Protein AF-A0A836WN17-F1 (afdb_monomer)

Nearest PDB structures (foldseek):
  1tjl-assembly1_A  TM=9.491E-01  e=2.012E-07  Escherichia coli
  6wa9-assembly1_L  TM=7.152E-01  e=4.311E+00  Chlamydia pneumoniae
  6lqo-assembly3_J  TM=5.944E-01  e=4.061E+00  human gammaherpesvirus 4

Radius of gyration: 19.46 Å; Cα contacts (8 Å, |Δi|>4): 35; chains: 1; bounding box: 37×30×59 Å

pLDDT: mean 86.86, std 14.73, range [34.56, 98.25]

Secondary structure (DSSP, 8-state):
---------SPPP---TTPPTT-HHHHHHHHHHHHHHHHHHHHHHHHHHHHHHHHTT--S-HHHHHHHHHHHHHHHHHHHHHHHHHHHHHHHHHHHHHT--

Mean predicted aligned error: 6.87 Å

Solvent-accessible surface area (backbone atoms only — not comparable to full-atom values): 6152 Å² total; per-residue (Å²): 136,82,81,77,70,76,92,58,96,63,81,83,84,80,85,58,96,87,59,61,84,78,32,78,68,51,47,53,51,54,47,53,49,48,53,54,51,40,53,48,51,53,53,51,47,53,50,50,54,52,50,57,59,58,56,77,75,68,84,91,51,75,68,59,49,56,53,50,56,52,54,51,54,50,51,55,55,50,47,53,51,47,55,53,47,44,56,48,48,56,49,52,51,50,23,55,74,73,70,66,101

Sequence (101 aa):
MTDRKPHNSVTPYQPKPDEEYMSKRQRKYFRSILEVWKTKLDADIDRTVLHMQDEVSTFADPNDRASQESDMALELRNRDRERKLIKKIEGTLRNIDANEY

Structure (mmCIF, N/CA/C/O backbone):
data_AF-A0A836WN17-F1
#
_entry.id   AF-A0A836WN17-F1
#
loop_
_atom_site.group_PDB
_atom_site.id
_atom_site.type_symbol
_atom_site.label_atom_id
_atom_site.label_alt_id
_atom_site.label_comp_id
_atom_site.label_asym_id
_atom_site.label_entity_id
_atom_site.label_seq_id
_atom_site.pdbx_PDB_ins_code
_atom_site.Cartn_x
_atom_site.Cartn_y
_atom_site.Cartn_z
_atom_site.occupancy
_atom_site.B_iso_or_equiv
_atom_site.auth_seq_id
_atom_site.auth_comp_id
_atom_site.auth_asym_id
_atom_site.auth_atom_id
_atom_site.pdbx_PDB_model_num
ATOM 1 N N . MET A 1 1 ? 14.320 19.354 7.208 1.00 34.56 1 MET A N 1
ATOM 2 C CA . MET A 1 1 ? 13.214 18.697 7.936 1.00 34.56 1 MET A CA 1
ATOM 3 C C . MET A 1 1 ? 12.084 18.507 6.941 1.00 34.56 1 MET A C 1
ATOM 5 O O . MET A 1 1 ? 11.334 19.440 6.700 1.00 34.56 1 MET A O 1
ATOM 9 N N . THR A 1 2 ? 12.063 17.384 6.224 1.00 37.34 2 THR A N 1
ATOM 10 C CA . THR A 1 2 ? 11.046 17.138 5.196 1.00 37.34 2 THR A CA 1
ATOM 11 C C . THR A 1 2 ? 9.772 16.655 5.869 1.00 37.34 2 THR A C 1
ATOM 13 O O . THR A 1 2 ? 9.708 15.554 6.412 1.00 37.34 2 THR A O 1
ATOM 16 N N . ASP A 1 3 ? 8.776 17.531 5.858 1.00 35.84 3 ASP A N 1
ATOM 17 C CA . ASP A 1 3 ? 7.404 17.260 6.253 1.00 35.84 3 ASP A CA 1
ATOM 18 C C . ASP A 1 3 ? 6.855 16.154 5.335 1.00 35.84 3 ASP A C 1
ATOM 20 O O . ASP A 1 3 ? 6.500 16.391 4.176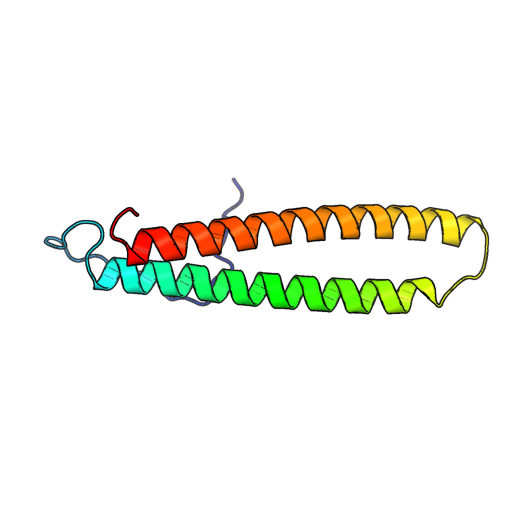 1.00 35.84 3 ASP A O 1
ATOM 24 N N . ARG A 1 4 ? 6.897 14.896 5.800 1.00 41.12 4 ARG A N 1
ATOM 25 C CA . ARG A 1 4 ? 6.248 13.768 5.121 1.00 41.12 4 ARG A CA 1
ATOM 26 C C . ARG A 1 4 ? 4.745 13.992 5.233 1.00 41.12 4 ARG A C 1
ATOM 28 O O . ARG A 1 4 ? 4.098 13.463 6.134 1.00 41.12 4 ARG A O 1
ATOM 35 N N . LYS A 1 5 ? 4.184 14.769 4.304 1.00 40.47 5 LYS A N 1
ATOM 36 C CA . LYS A 1 5 ? 2.737 14.816 4.107 1.00 40.47 5 LYS A CA 1
ATOM 37 C C . LYS A 1 5 ? 2.238 13.380 3.926 1.00 40.47 5 LYS A C 1
ATOM 39 O O . LYS A 1 5 ? 2.803 12.654 3.102 1.00 40.47 5 LYS A O 1
ATOM 44 N N . PRO A 1 6 ? 1.218 12.939 4.677 1.00 48.84 6 PRO A N 1
ATOM 45 C CA . PRO A 1 6 ? 0.674 11.609 4.493 1.00 48.84 6 PRO A CA 1
ATOM 46 C C . PRO A 1 6 ? 0.133 11.516 3.065 1.00 48.84 6 PRO A C 1
ATOM 48 O O . PRO A 1 6 ? -0.772 12.251 2.682 1.00 48.84 6 PRO A O 1
ATOM 51 N N . HIS A 1 7 ? 0.675 10.596 2.269 1.00 51.81 7 HIS A N 1
ATOM 52 C CA . HIS A 1 7 ? 0.151 10.259 0.940 1.00 51.81 7 HIS A CA 1
ATOM 53 C C . HIS A 1 7 ? -1.192 9.512 0.995 1.00 51.81 7 HIS A C 1
ATOM 55 O O . HIS A 1 7 ? -1.626 8.946 -0.007 1.00 51.81 7 HIS A O 1
ATOM 61 N N . ASN A 1 8 ? -1.849 9.517 2.154 1.00 56.81 8 ASN A N 1
ATOM 62 C CA . ASN A 1 8 ? -3.050 8.756 2.414 1.00 56.81 8 ASN A CA 1
ATOM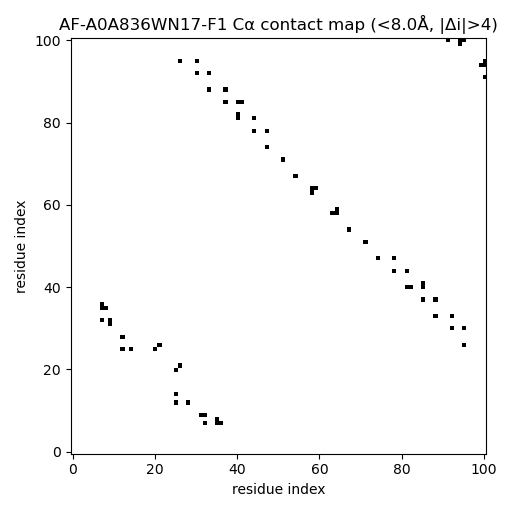 63 C C . ASN A 1 8 ? -4.228 9.723 2.424 1.00 56.81 8 ASN A C 1
ATOM 65 O O . ASN A 1 8 ? -4.289 10.637 3.240 1.00 56.81 8 ASN A O 1
ATOM 69 N N . SER A 1 9 ? -5.181 9.482 1.533 1.00 68.56 9 SER A N 1
ATOM 70 C CA . SER A 1 9 ? -6.472 10.168 1.408 1.00 68.56 9 SER A CA 1
ATOM 71 C C . SER A 1 9 ? -7.412 9.965 2.611 1.00 68.56 9 SER A C 1
ATOM 73 O O . SER A 1 9 ? -8.606 10.238 2.519 1.00 68.56 9 SER A O 1
ATOM 75 N N . VAL A 1 10 ? -6.899 9.481 3.746 1.00 78.44 10 VAL A N 1
ATOM 76 C CA . VAL A 1 10 ? -7.678 9.182 4.948 1.00 78.44 10 VAL A CA 1
ATOM 77 C C . VAL A 1 10 ? -7.599 10.372 5.901 1.00 78.44 10 VAL A C 1
ATOM 79 O O . VAL A 1 10 ? -6.515 10.796 6.298 1.00 78.44 10 VAL A O 1
ATOM 82 N N . THR A 1 11 ? -8.757 10.912 6.279 1.00 86.00 11 THR A N 1
ATOM 83 C CA . THR A 1 11 ? -8.861 12.010 7.249 1.00 86.00 11 THR A CA 1
ATOM 84 C C . THR A 1 11 ? -8.232 11.617 8.589 1.00 86.00 11 THR A C 1
ATOM 86 O O . THR A 1 11 ? -8.590 10.559 9.105 1.00 86.00 11 THR A O 1
ATOM 89 N N . PRO A 1 12 ? -7.364 12.454 9.194 1.00 89.00 12 PRO A N 1
ATOM 90 C CA . PRO A 1 12 ? -6.714 12.138 10.463 1.00 89.00 12 PRO A CA 1
ATOM 91 C C . PRO A 1 12 ? -7.694 11.750 11.574 1.00 89.00 12 PRO A C 1
ATOM 93 O O . PRO A 1 12 ? -8.694 12.436 11.804 1.00 89.00 12 PRO A O 1
ATOM 96 N N . TYR A 1 13 ? -7.386 10.670 12.293 1.00 90.69 13 TYR A N 1
ATOM 97 C CA . TYR A 1 13 ? -8.182 10.229 13.435 1.00 90.69 13 TYR A CA 1
ATOM 98 C C . TYR A 1 13 ? -8.097 11.218 14.597 1.00 90.69 13 TYR A C 1
ATOM 100 O O . TYR A 1 13 ? -7.009 11.650 14.969 1.00 90.69 13 TYR A O 1
ATOM 108 N N . GLN A 1 14 ? -9.248 11.533 15.192 1.00 92.00 14 GLN A N 1
ATOM 109 C CA . GLN A 1 14 ? -9.355 12.403 16.362 1.00 92.00 14 GLN A CA 1
ATOM 110 C C . GLN A 1 14 ? -9.674 11.547 17.598 1.00 92.00 14 GLN A C 1
ATOM 112 O O . GLN A 1 14 ? -10.827 11.111 17.745 1.00 92.00 14 GLN A O 1
ATOM 117 N N . PRO A 1 15 ? -8.677 11.249 18.455 1.00 89.44 15 PRO A N 1
ATOM 118 C CA . PRO A 1 15 ? -8.889 10.458 19.660 1.00 89.44 15 PRO A CA 1
ATOM 119 C C . PRO A 1 15 ? -9.753 11.216 20.669 1.00 89.44 15 PRO A C 1
ATOM 121 O O . PRO A 1 15 ? -9.715 12.444 20.750 1.00 89.44 15 PRO A O 1
ATOM 124 N N . LYS A 1 16 ? -10.545 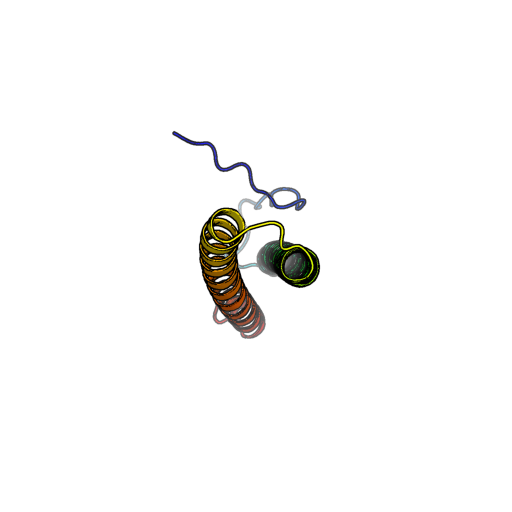10.474 21.445 1.00 90.44 16 LYS A N 1
ATOM 125 C CA . LYS A 1 16 ? -11.282 11.037 22.587 1.00 90.44 16 LYS A CA 1
ATOM 126 C C . LYS A 1 16 ? -10.447 10.904 23.872 1.00 90.44 16 LYS A C 1
ATOM 128 O O . LYS A 1 16 ? -9.663 9.962 23.946 1.00 90.44 16 LYS A O 1
ATOM 133 N N . PRO A 1 17 ? -10.626 11.789 24.876 1.00 86.50 17 PRO A N 1
ATOM 134 C CA . PRO A 1 17 ? -9.837 11.766 26.115 1.00 86.50 17 PRO A CA 1
ATOM 135 C C . PRO A 1 17 ? -9.845 10.414 26.845 1.00 86.50 17 PRO A C 1
ATOM 137 O O . PRO A 1 17 ? -8.797 9.967 27.291 1.00 86.50 17 PRO A O 1
ATOM 140 N N . ASP A 1 18 ? -10.996 9.736 26.880 1.00 90.44 18 ASP A N 1
ATOM 141 C CA . ASP A 1 18 ? -11.185 8.454 27.581 1.00 90.44 18 ASP A CA 1
ATOM 142 C C . ASP A 1 18 ? -11.225 7.251 26.623 1.00 90.44 18 ASP A C 1
ATOM 144 O O . ASP A 1 18 ? -11.904 6.252 26.864 1.00 90.44 18 ASP A O 1
ATOM 148 N N . GLU A 1 19 ? -10.571 7.361 25.467 1.00 92.06 19 GLU A N 1
ATOM 149 C CA . GLU A 1 19 ? -10.533 6.267 24.505 1.00 92.06 19 GLU A CA 1
ATOM 150 C C . GLU A 1 19 ? -9.431 5.260 24.835 1.00 92.06 19 GLU A C 1
ATOM 152 O O . GLU A 1 19 ? -8.249 5.598 24.870 1.00 92.06 19 GLU A O 1
ATOM 157 N N . GLU A 1 20 ? -9.823 3.997 25.009 1.00 92.56 20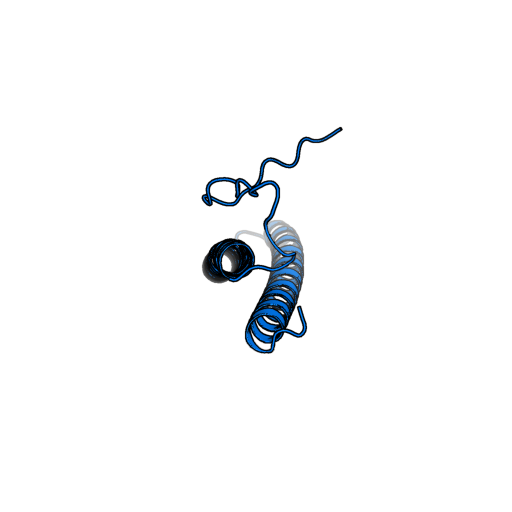 GLU A N 1
ATOM 158 C CA . GLU A 1 20 ? -8.876 2.900 25.186 1.00 92.56 20 GLU A CA 1
ATOM 159 C C . GLU A 1 20 ? -7.930 2.786 23.981 1.00 92.56 20 GLU A C 1
ATOM 161 O O . GLU A 1 20 ? -8.340 2.911 22.819 1.00 92.56 20 GLU A O 1
ATOM 166 N N . TYR A 1 21 ? -6.651 2.529 24.261 1.00 91.88 21 TYR A N 1
ATOM 167 C CA . TYR A 1 21 ? -5.658 2.289 23.223 1.00 91.88 21 TYR A CA 1
ATOM 168 C C . TYR A 1 21 ? -6.070 1.108 22.341 1.00 91.88 21 TYR A C 1
ATOM 170 O O . TYR A 1 21 ? -6.510 0.067 22.824 1.00 91.88 21 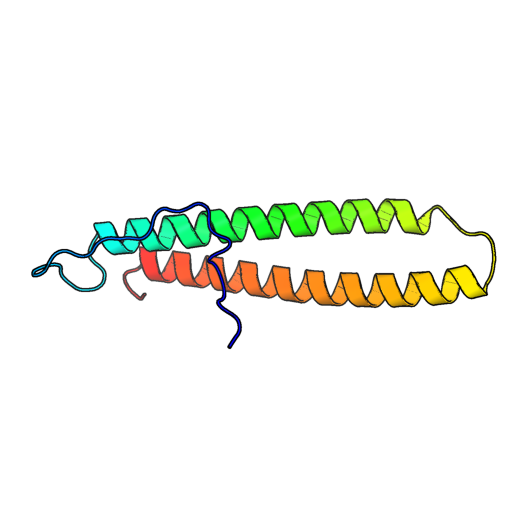TYR A O 1
ATOM 178 N N . MET A 1 22 ? -5.926 1.280 21.026 1.00 92.44 22 MET A N 1
ATOM 179 C CA . MET A 1 22 ? -6.425 0.339 20.032 1.00 92.44 22 MET A CA 1
ATOM 180 C C . MET A 1 22 ? -7.914 0.055 20.237 1.00 92.44 22 MET A C 1
ATOM 182 O O . MET A 1 22 ? -8.353 -1.086 20.152 1.00 92.44 22 MET A O 1
ATOM 186 N N . SER A 1 23 ? -8.738 1.077 20.473 1.00 93.19 23 SER A N 1
ATOM 187 C CA . SER A 1 23 ? -10.195 0.911 20.442 1.00 93.19 23 SER A CA 1
ATOM 188 C C . SER A 1 23 ? -10.665 0.360 19.084 1.00 93.19 23 SER A C 1
ATOM 190 O O . SER A 1 23 ? -9.971 0.448 18.063 1.00 93.19 23 SER A O 1
ATOM 192 N N . LYS A 1 24 ? -11.908 -0.133 19.012 1.00 92.50 24 LYS A N 1
ATOM 193 C CA . LYS A 1 24 ? -12.530 -0.533 17.732 1.00 92.50 24 LYS A CA 1
ATOM 194 C C . LYS A 1 24 ? -12.481 0.584 16.676 1.00 92.50 24 LYS A C 1
ATOM 196 O O . LYS A 1 24 ? -12.362 0.300 15.486 1.00 92.50 24 LYS A O 1
ATOM 201 N N . ARG A 1 25 ? -12.565 1.852 17.097 1.00 92.94 25 ARG A N 1
ATOM 202 C CA . ARG A 1 25 ? -12.518 3.016 16.197 1.00 92.94 25 ARG A CA 1
ATOM 203 C C . ARG A 1 25 ? -11.101 3.262 15.683 1.00 92.94 25 ARG A C 1
ATOM 205 O O . ARG A 1 25 ? -10.937 3.471 14.483 1.00 92.94 25 ARG A O 1
ATOM 212 N N . GLN A 1 26 ? -10.096 3.155 16.553 1.00 93.25 26 GLN A N 1
ATOM 213 C CA . GLN A 1 26 ? -8.686 3.270 16.171 1.00 93.25 26 GLN A CA 1
ATOM 214 C C . GLN A 1 26 ? -8.254 2.133 15.235 1.00 93.25 26 GLN A C 1
ATOM 216 O O . GLN A 1 26 ? -7.664 2.399 14.191 1.00 93.25 26 GLN A O 1
ATOM 221 N N . ARG A 1 27 ? -8.627 0.878 15.531 1.00 94.19 27 ARG A N 1
ATOM 222 C CA . ARG A 1 27 ? -8.348 -0.272 14.645 1.00 94.19 27 ARG A CA 1
ATOM 223 C C . ARG A 1 27 ? -8.956 -0.084 13.261 1.00 94.19 27 ARG A C 1
ATOM 225 O O . ARG A 1 27 ? -8.272 -0.286 12.263 1.00 94.19 27 ARG A O 1
ATOM 232 N N . LYS A 1 28 ? -10.216 0.366 13.187 1.00 93.44 28 LYS A N 1
ATOM 233 C CA . LYS A 1 28 ? -10.882 0.665 11.909 1.00 93.44 28 LYS A CA 1
ATOM 234 C C . LYS A 1 28 ? -10.138 1.748 11.122 1.00 93.44 28 LYS A C 1
ATOM 236 O O . LYS A 1 28 ? -9.993 1.629 9.909 1.00 93.44 28 LYS A O 1
ATOM 241 N N . TYR A 1 29 ? -9.653 2.781 11.805 1.00 93.50 29 TYR A N 1
ATOM 242 C CA . TYR A 1 29 ? -8.866 3.838 11.181 1.00 93.50 29 TYR A CA 1
ATOM 243 C C . TYR A 1 29 ? -7.531 3.321 10.624 1.00 93.50 29 TYR A C 1
ATOM 245 O O . TYR A 1 29 ? -7.262 3.501 9.435 1.00 93.50 29 TYR A O 1
ATOM 253 N N . PHE A 1 30 ? -6.728 2.623 11.432 1.00 93.94 30 PHE A N 1
ATOM 254 C CA . PHE A 1 30 ? -5.453 2.063 10.969 1.00 93.94 30 PHE A CA 1
ATOM 255 C C . PHE A 1 30 ? -5.641 1.055 9.838 1.00 93.94 30 PHE A C 1
ATOM 257 O O . PHE A 1 30 ? -4.906 1.109 8.854 1.00 93.94 30 PHE A O 1
ATOM 264 N N . ARG A 1 31 ? -6.669 0.202 9.922 1.00 95.00 31 ARG A N 1
ATOM 265 C CA . ARG A 1 31 ? -7.044 -0.699 8.831 1.00 95.00 31 ARG A CA 1
ATOM 266 C C . ARG A 1 31 ? -7.294 0.076 7.535 1.00 95.00 31 ARG A C 1
ATOM 268 O O . ARG A 1 31 ? -6.687 -0.252 6.524 1.00 95.00 31 ARG A O 1
ATOM 275 N N . SER A 1 32 ? -8.102 1.138 7.578 1.00 94.25 32 SER A N 1
ATOM 276 C CA . SER A 1 32 ? -8.405 1.937 6.381 1.00 94.25 32 SER A CA 1
ATOM 277 C C . SER A 1 32 ? -7.153 2.556 5.747 1.00 94.25 32 SER A C 1
ATOM 279 O O . SER A 1 32 ? -7.009 2.562 4.528 1.00 94.25 32 SER A O 1
ATOM 281 N N . ILE A 1 33 ? -6.200 3.012 6.567 1.00 94.94 33 ILE A N 1
ATOM 282 C CA . ILE A 1 33 ? -4.910 3.519 6.089 1.00 94.94 33 ILE A CA 1
ATOM 283 C C . ILE A 1 33 ? -4.118 2.422 5.378 1.00 94.94 33 ILE A C 1
ATOM 285 O O . ILE A 1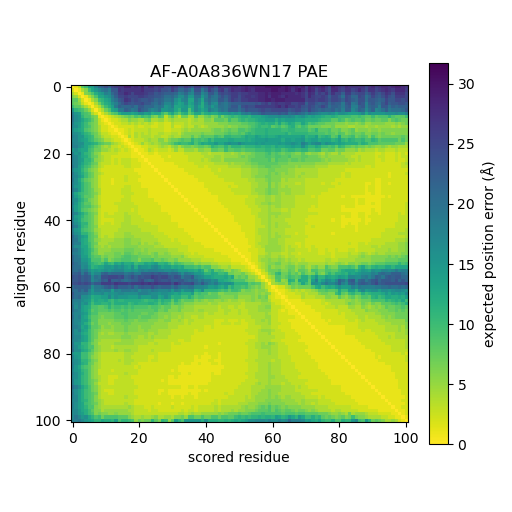 33 ? -3.592 2.647 4.288 1.00 94.94 33 ILE A O 1
ATOM 289 N N . LEU A 1 34 ? -4.007 1.257 6.011 1.00 95.75 34 LEU A N 1
ATOM 290 C CA . LEU A 1 34 ? -3.232 0.133 5.499 1.00 95.75 34 LEU A CA 1
ATOM 291 C C . LEU A 1 34 ? -3.822 -0.404 4.189 1.00 95.75 34 LEU A C 1
ATOM 293 O O . LEU A 1 34 ? -3.072 -0.679 3.258 1.00 95.75 34 LEU A O 1
ATOM 297 N N . GLU A 1 35 ? -5.148 -0.485 4.085 1.00 95.38 35 GLU A N 1
ATOM 298 C CA . GLU A 1 35 ? -5.856 -0.902 2.869 1.00 95.38 35 GLU A CA 1
ATOM 299 C C . GLU A 1 35 ? -5.661 0.090 1.716 1.00 95.38 35 GLU A C 1
ATOM 301 O O . GLU A 1 35 ? -5.336 -0.320 0.599 1.00 95.38 35 GLU A O 1
ATOM 306 N N . VAL A 1 36 ? -5.792 1.396 1.982 1.00 95.06 36 VAL A N 1
ATOM 307 C CA . VAL A 1 36 ? -5.525 2.444 0.981 1.00 95.06 36 VAL A CA 1
ATOM 308 C C . VAL A 1 36 ? -4.075 2.376 0.511 1.00 95.06 36 VAL A C 1
ATOM 310 O O . VAL A 1 36 ? -3.807 2.437 -0.689 1.00 95.06 36 VAL A O 1
ATOM 313 N N . TRP A 1 37 ? -3.134 2.212 1.441 1.00 95.19 37 TRP A N 1
ATOM 314 C CA . TRP A 1 37 ? -1.719 2.143 1.099 1.00 95.19 37 TRP A CA 1
ATOM 315 C C . TRP A 1 37 ? -1.387 0.893 0.282 1.00 95.19 37 TRP A C 1
ATOM 317 O O . TRP A 1 37 ? -0.711 1.007 -0.738 1.00 95.19 37 TRP A O 1
ATOM 327 N N . LYS A 1 38 ? -1.910 -0.275 0.674 1.00 96.00 38 LYS A N 1
ATOM 328 C CA . LYS A 1 38 ? -1.771 -1.514 -0.098 1.00 96.00 38 LYS A CA 1
ATOM 329 C C . LYS A 1 38 ? -2.305 -1.337 -1.520 1.00 96.00 38 LYS A C 1
ATOM 331 O O . LYS A 1 38 ? -1.574 -1.597 -2.464 1.00 96.00 38 LYS A O 1
ATOM 336 N N . THR A 1 39 ? -3.531 -0.833 -1.661 1.00 95.94 39 THR A N 1
ATOM 337 C CA . THR A 1 39 ? -4.176 -0.631 -2.971 1.00 95.94 39 THR A CA 1
ATOM 338 C C . THR A 1 39 ? -3.339 0.268 -3.879 1.00 95.94 39 THR A C 1
ATOM 340 O O . THR A 1 39 ? -3.211 0.009 -5.071 1.00 95.94 39 THR A O 1
ATOM 343 N N . LYS A 1 40 ? -2.735 1.319 -3.313 1.00 94.38 40 LYS A N 1
ATOM 344 C CA . LYS A 1 40 ? -1.834 2.197 -4.058 1.00 94.38 40 LYS A CA 1
ATOM 345 C C . LYS A 1 40 ? -0.570 1.465 -4.518 1.00 94.38 40 LYS A C 1
ATOM 347 O O . LYS A 1 40 ? -0.211 1.591 -5.678 1.00 94.38 40 LYS A O 1
ATOM 352 N N . LEU A 1 41 ? 0.070 0.696 -3.635 1.00 95.19 41 LEU A N 1
ATOM 353 C CA . LEU A 1 41 ? 1.261 -0.086 -3.985 1.00 95.19 41 LEU A CA 1
ATOM 354 C C . LEU A 1 41 ? 0.960 -1.131 -5.065 1.00 95.19 41 LEU A C 1
ATOM 356 O O . LEU A 1 41 ? 1.768 -1.306 -5.968 1.00 95.19 41 LEU A O 1
ATOM 360 N N . ASP A 1 42 ? -0.193 -1.798 -4.992 1.00 96.00 42 ASP A N 1
ATOM 361 C CA . ASP A 1 42 ? -0.624 -2.751 -6.020 1.00 96.00 42 ASP A CA 1
ATOM 362 C C . ASP A 1 42 ? -0.776 -2.045 -7.384 1.00 96.00 42 ASP A C 1
ATOM 364 O O . ASP A 1 42 ? -0.216 -2.496 -8.381 1.00 96.00 42 ASP A O 1
ATOM 368 N N . ALA A 1 43 ? -1.434 -0.880 -7.416 1.00 95.50 43 ALA A N 1
ATOM 369 C CA . ALA A 1 43 ? -1.595 -0.090 -8.640 1.00 95.50 43 ALA A CA 1
ATOM 370 C C . ALA A 1 43 ? -0.268 0.464 -9.196 1.00 95.50 43 ALA A C 1
ATOM 372 O O . ALA A 1 43 ? -0.092 0.535 -10.415 1.00 95.50 43 ALA A O 1
ATOM 373 N N . ASP A 1 44 ? 0.657 0.867 -8.321 1.00 92.81 44 ASP A N 1
ATOM 374 C CA . ASP A 1 44 ? 1.987 1.344 -8.710 1.00 92.81 44 ASP A CA 1
ATOM 375 C C . ASP A 1 44 ? 2.806 0.190 -9.327 1.00 92.81 44 ASP A C 1
ATOM 377 O O . ASP A 1 44 ? 3.369 0.355 -10.410 1.00 92.81 44 ASP A O 1
ATOM 381 N N . ILE A 1 45 ? 2.766 -1.011 -8.732 1.00 94.19 45 ILE A N 1
ATOM 382 C CA . ILE A 1 45 ? 3.396 -2.220 -9.291 1.00 94.19 45 ILE A CA 1
ATOM 383 C C . ILE A 1 45 ? 2.832 -2.553 -10.675 1.00 94.19 45 ILE A C 1
ATOM 385 O O . ILE A 1 45 ? 3.611 -2.828 -11.591 1.00 94.19 45 ILE A O 1
ATOM 389 N N . ASP A 1 46 ? 1.506 -2.547 -10.838 1.00 95.00 46 ASP A N 1
ATOM 390 C CA . ASP A 1 46 ? 0.862 -2.849 -12.122 1.00 95.00 46 ASP A CA 1
ATOM 391 C C . ASP A 1 46 ? 1.295 -1.853 -13.206 1.00 95.00 46 ASP A C 1
ATOM 393 O O . ASP A 1 46 ? 1.626 -2.249 -14.327 1.00 95.00 46 ASP A O 1
ATOM 397 N N . ARG A 1 47 ? 1.382 -0.560 -12.862 1.00 93.38 47 ARG A N 1
ATOM 398 C CA . ARG A 1 47 ? 1.880 0.480 -13.772 1.00 93.38 47 ARG A CA 1
ATOM 399 C C . ARG A 1 47 ? 3.339 0.255 -14.157 1.00 93.38 47 ARG A C 1
ATOM 401 O O . ARG A 1 47 ? 3.660 0.358 -15.339 1.00 93.38 47 ARG A O 1
ATOM 408 N N . THR A 1 48 ? 4.209 -0.059 -13.198 1.00 91.38 48 THR A N 1
ATOM 409 C CA . THR A 1 48 ? 5.622 -0.348 -13.481 1.00 91.38 48 THR A CA 1
ATOM 410 C C . THR A 1 48 ? 5.758 -1.560 -14.398 1.00 91.38 48 THR A C 1
ATOM 412 O O . THR A 1 48 ? 6.557 -1.534 -15.326 1.00 91.38 48 THR A O 1
ATOM 415 N N . VAL A 1 49 ? 4.952 -2.611 -14.206 1.00 91.44 49 VAL A N 1
ATOM 416 C CA . VAL A 1 49 ? 4.977 -3.789 -15.089 1.00 91.44 49 VAL A CA 1
ATOM 417 C C . VAL A 1 49 ? 4.590 -3.429 -16.522 1.00 91.44 49 VAL A C 1
ATOM 419 O O . VAL A 1 49 ? 5.271 -3.876 -17.442 1.00 91.44 49 VAL A O 1
ATOM 422 N N . LEU A 1 50 ? 3.542 -2.623 -16.715 1.00 91.31 50 LEU A N 1
ATOM 423 C CA . LEU A 1 50 ? 3.144 -2.152 -18.046 1.00 91.31 50 LEU A CA 1
ATOM 424 C C . LEU A 1 50 ? 4.257 -1.316 -18.695 1.00 91.31 50 LEU A C 1
ATOM 426 O O . LEU A 1 50 ? 4.647 -1.593 -19.823 1.00 91.31 50 LEU A O 1
ATOM 430 N N . HIS A 1 51 ? 4.840 -0.372 -17.950 1.00 88.00 51 HIS A N 1
ATOM 431 C CA . HIS A 1 51 ? 5.948 0.458 -18.432 1.00 88.00 51 HIS A CA 1
ATOM 432 C C . HIS A 1 51 ? 7.148 -0.380 -18.890 1.00 88.00 51 HIS A C 1
ATOM 434 O O . HIS A 1 51 ? 7.675 -0.185 -19.981 1.00 88.00 51 HIS A O 1
ATOM 440 N N . MET A 1 52 ? 7.534 -1.378 -18.091 1.00 87.19 52 MET A N 1
ATOM 441 C CA . MET A 1 52 ? 8.634 -2.278 -18.432 1.00 87.19 52 MET A CA 1
ATOM 442 C C . MET A 1 52 ? 8.359 -3.107 -19.698 1.00 87.19 52 MET A C 1
ATOM 444 O O . MET A 1 52 ? 9.299 -3.480 -20.395 1.00 87.19 52 MET A O 1
ATOM 448 N N . GLN A 1 53 ? 7.098 -3.447 -19.988 1.00 86.12 53 GLN A N 1
ATOM 449 C CA . GLN A 1 53 ? 6.735 -4.176 -21.209 1.00 86.12 53 GLN A CA 1
ATOM 450 C C . GLN A 1 53 ? 6.857 -3.291 -22.452 1.00 86.12 53 GLN A C 1
ATOM 452 O O . GLN A 1 53 ? 7.343 -3.764 -23.480 1.00 86.12 53 GLN A O 1
ATOM 457 N N . ASP A 1 54 ? 6.467 -2.020 -22.339 1.00 84.31 54 ASP A N 1
ATOM 458 C CA . ASP A 1 54 ? 6.535 -1.057 -23.438 1.00 84.31 54 ASP A CA 1
ATOM 459 C C . ASP A 1 54 ? 7.992 -0.701 -23.790 1.00 84.31 54 ASP A C 1
ATOM 461 O O . ASP A 1 54 ? 8.361 -0.718 -24.966 1.00 84.31 54 ASP A O 1
ATOM 465 N N . GLU A 1 55 ? 8.859 -0.463 -22.797 1.00 77.06 55 GLU A N 1
ATOM 466 C CA . GLU A 1 55 ? 10.264 -0.070 -23.022 1.00 77.06 55 GLU A CA 1
ATOM 467 C C . GLU A 1 55 ? 11.095 -1.136 -23.753 1.00 77.06 55 GLU A C 1
ATOM 469 O O . GLU A 1 55 ? 11.898 -0.810 -24.631 1.00 77.06 55 GLU A O 1
ATOM 474 N N . VAL A 1 56 ? 10.859 -2.423 -23.463 1.00 71.88 56 VAL A N 1
ATOM 475 C CA . VAL A 1 56 ? 11.565 -3.558 -24.097 1.00 71.88 56 VAL A CA 1
ATOM 476 C C . VAL A 1 56 ? 11.308 -3.631 -25.612 1.00 71.88 56 VAL A C 1
ATOM 478 O O . VAL A 1 56 ? 12.041 -4.306 -26.332 1.00 71.88 56 VAL A O 1
ATOM 481 N N . SER A 1 57 ? 10.291 -2.933 -26.126 1.00 71.44 57 SER A N 1
ATOM 482 C CA . SER A 1 57 ? 9.945 -2.938 -27.551 1.00 71.44 57 SER A CA 1
ATOM 483 C C . SER A 1 57 ? 10.714 -1.916 -28.405 1.00 71.44 57 SER A C 1
ATOM 485 O O . SER A 1 57 ? 10.621 -1.959 -29.634 1.00 71.44 57 SER A O 1
ATOM 487 N N . THR A 1 58 ? 11.509 -1.028 -27.794 1.00 66.88 58 THR A N 1
ATOM 488 C CA . THR A 1 58 ? 12.163 0.100 -28.483 1.00 66.88 58 THR A CA 1
ATOM 489 C C . THR A 1 58 ? 13.692 0.033 -28.413 1.00 66.88 58 THR A C 1
ATOM 491 O O . THR A 1 58 ? 14.274 0.400 -27.398 1.00 66.88 58 THR A O 1
ATOM 494 N N . PHE A 1 59 ? 14.362 -0.377 -29.501 1.00 68.44 59 PHE A N 1
ATOM 495 C CA . PHE A 1 59 ? 15.831 -0.328 -29.604 1.00 68.44 59 PHE A CA 1
ATOM 496 C C . PHE A 1 59 ? 16.280 0.448 -30.848 1.00 68.44 59 PHE A C 1
ATOM 498 O O . PHE A 1 59 ? 15.945 0.058 -31.967 1.00 68.44 59 PHE A O 1
ATOM 505 N N . ALA A 1 60 ? 17.062 1.514 -30.650 1.00 70.56 60 ALA A N 1
ATOM 506 C CA . ALA A 1 60 ? 17.646 2.315 -31.728 1.00 70.56 60 ALA A CA 1
ATOM 507 C C . ALA A 1 60 ? 19.169 2.105 -31.861 1.00 70.56 60 ALA A C 1
ATOM 509 O O . ALA A 1 60 ? 19.647 1.952 -32.986 1.00 70.56 60 ALA A O 1
ATOM 510 N N . ASP A 1 61 ? 19.922 1.997 -30.753 1.00 81.12 61 ASP A N 1
ATOM 511 C CA . ASP A 1 61 ? 21.357 1.667 -30.768 1.00 81.12 61 ASP A CA 1
ATOM 512 C C . ASP A 1 61 ? 21.874 0.959 -29.474 1.00 81.12 61 ASP A C 1
ATOM 514 O O . ASP A 1 61 ? 21.113 0.754 -28.521 1.00 81.12 61 ASP A O 1
ATOM 518 N N . PRO A 1 62 ? 23.153 0.514 -29.417 1.00 80.12 62 PRO A N 1
ATOM 519 C CA . PRO A 1 62 ? 23.725 -0.176 -28.251 1.00 80.12 62 PRO A CA 1
ATOM 520 C C . PRO A 1 62 ? 23.885 0.658 -26.965 1.00 80.12 62 PRO A C 1
ATOM 522 O O . PRO A 1 62 ? 23.875 0.079 -25.878 1.00 80.12 62 PRO A O 1
ATOM 525 N N . ASN A 1 63 ? 24.059 1.980 -27.054 1.00 83.12 63 ASN A N 1
ATOM 526 C CA . ASN A 1 63 ? 24.174 2.847 -25.873 1.00 83.12 63 ASN A CA 1
ATOM 527 C C . ASN A 1 63 ? 22.799 3.088 -25.239 1.00 83.12 63 ASN A C 1
ATOM 529 O O . ASN A 1 63 ? 22.675 3.073 -24.009 1.00 83.12 63 ASN A O 1
ATOM 533 N N . ASP A 1 64 ? 21.768 3.234 -26.073 1.00 84.12 64 ASP A N 1
ATOM 534 C CA . ASP A 1 64 ? 20.373 3.319 -25.632 1.00 84.12 64 ASP A CA 1
ATOM 535 C C . ASP A 1 64 ? 19.976 2.056 -24.866 1.00 84.12 64 ASP A C 1
ATOM 537 O O . ASP A 1 64 ? 19.373 2.117 -23.792 1.00 84.12 64 ASP A O 1
ATOM 541 N N . ARG A 1 65 ? 20.420 0.899 -25.367 1.00 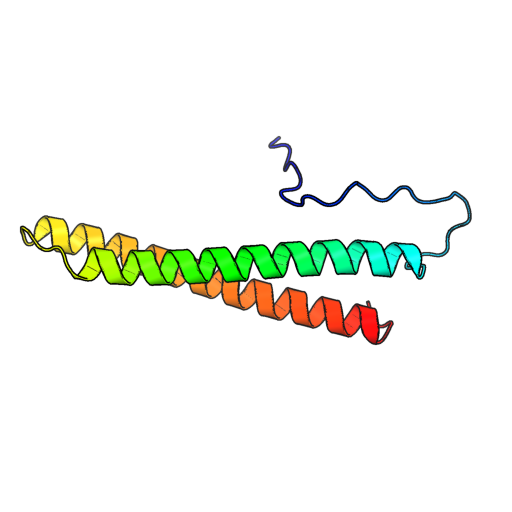86.25 65 ARG A N 1
ATOM 542 C CA . ARG A 1 65 ? 20.201 -0.390 -24.713 1.00 86.25 65 ARG A CA 1
ATOM 543 C C . ARG A 1 65 ? 20.845 -0.472 -23.325 1.00 86.25 65 ARG A C 1
ATOM 545 O O . ARG A 1 65 ? 20.205 -0.949 -22.392 1.00 86.25 65 ARG A O 1
ATOM 552 N N . ALA A 1 66 ? 22.090 -0.021 -23.163 1.00 87.56 66 ALA A N 1
ATOM 553 C CA . ALA A 1 66 ? 22.775 -0.075 -21.866 1.00 87.56 66 ALA A CA 1
ATOM 554 C C . ALA A 1 66 ? 22.094 0.811 -20.803 1.00 87.56 66 ALA A C 1
ATOM 556 O O . ALA A 1 66 ? 22.005 0.430 -19.630 1.00 87.56 66 ALA A O 1
ATOM 557 N N . SER A 1 67 ? 21.591 1.977 -21.220 1.00 87.75 67 SER A N 1
ATOM 558 C CA . SER A 1 67 ? 20.832 2.881 -20.349 1.00 87.75 67 SER A CA 1
ATOM 559 C C . SER A 1 67 ? 19.509 2.242 -19.913 1.00 87.75 67 SER A C 1
ATOM 561 O O . SER A 1 67 ? 19.263 2.116 -18.714 1.00 87.75 67 SER A O 1
ATOM 563 N N . GLN A 1 68 ? 18.725 1.713 -20.860 1.00 86.06 68 GLN A N 1
ATOM 564 C CA . GLN A 1 68 ? 17.461 1.026 -20.563 1.00 86.06 68 GLN A CA 1
ATOM 565 C C . GLN A 1 68 ? 17.637 -0.185 -19.638 1.00 86.06 68 GLN A C 1
ATOM 567 O O . GLN A 1 68 ? 16.864 -0.366 -18.701 1.00 86.06 68 GLN A O 1
ATOM 572 N N . GLU A 1 69 ? 18.658 -1.022 -19.859 1.00 88.44 69 GLU A N 1
ATOM 573 C CA . GLU A 1 69 ? 18.922 -2.178 -18.989 1.00 88.44 69 GLU A CA 1
ATOM 574 C C . GLU A 1 69 ? 19.207 -1.746 -17.536 1.00 88.44 69 GLU A C 1
ATOM 576 O O . GLU A 1 69 ? 18.802 -2.426 -16.587 1.00 88.44 69 GLU A O 1
ATOM 581 N N . SER A 1 70 ? 19.860 -0.595 -17.348 1.00 91.00 70 SER A N 1
ATOM 582 C CA . SER A 1 70 ? 20.143 -0.036 -16.021 1.00 91.00 70 SER A CA 1
ATOM 583 C C . SER A 1 70 ? 18.880 0.485 -15.330 1.00 91.00 70 SER A C 1
ATOM 585 O O . SER A 1 70 ? 18.661 0.182 -14.151 1.00 91.00 70 SER A O 1
ATOM 587 N N . ASP A 1 71 ? 18.030 1.207 -16.059 1.00 90.12 71 ASP A N 1
ATOM 588 C CA . ASP A 1 71 ? 16.756 1.727 -15.549 1.00 90.12 71 ASP A CA 1
ATOM 589 C C . ASP A 1 71 ? 15.794 0.580 -15.198 1.00 90.12 71 ASP A C 1
ATOM 591 O O . ASP A 1 71 ? 15.254 0.516 -14.090 1.00 90.12 71 ASP A O 1
ATOM 595 N N . MET A 1 72 ? 15.708 -0.430 -16.066 1.00 90.25 72 MET A N 1
ATOM 596 C CA . MET A 1 72 ? 14.960 -1.668 -15.837 1.00 90.25 72 MET A CA 1
ATOM 597 C C . MET A 1 72 ? 15.407 -2.388 -14.554 1.00 90.25 72 MET A C 1
ATOM 599 O O . MET A 1 72 ? 14.587 -2.859 -13.758 1.00 90.25 72 MET A O 1
ATOM 603 N N . ALA A 1 73 ? 16.720 -2.471 -14.311 1.00 92.50 73 ALA A N 1
ATOM 604 C CA . ALA A 1 73 ? 17.259 -3.082 -13.099 1.00 92.50 73 ALA A CA 1
ATOM 605 C C . ALA A 1 73 ? 16.885 -2.299 -11.827 1.00 92.50 73 ALA A C 1
ATOM 607 O O . ALA A 1 73 ? 16.685 -2.904 -10.762 1.00 92.50 73 ALA A O 1
ATOM 608 N N . LEU A 1 74 ? 16.782 -0.970 -11.913 1.00 93.69 74 LEU A N 1
ATOM 609 C CA . LEU A 1 74 ? 16.335 -0.123 -10.809 1.00 93.69 74 LEU A CA 1
ATOM 610 C C . LEU A 1 74 ? 14.844 -0.333 -10.514 1.00 93.69 74 LEU A C 1
ATOM 612 O O . LEU A 1 74 ? 14.486 -0.564 -9.353 1.00 93.69 74 LEU A O 1
ATOM 616 N N . GLU A 1 75 ? 14.001 -0.336 -11.546 1.00 93.81 75 GLU A N 1
ATOM 617 C CA . GLU A 1 75 ? 12.555 -0.563 -11.426 1.00 93.81 75 GLU A CA 1
ATOM 618 C C . GLU A 1 75 ? 12.239 -1.940 -10.827 1.00 93.81 75 GLU A C 1
ATOM 620 O O . GLU A 1 75 ? 11.466 -2.056 -9.871 1.00 93.81 75 GLU A O 1
ATOM 625 N N . LEU A 1 76 ? 12.935 -2.994 -11.273 1.00 93.69 76 LEU A N 1
ATOM 626 C CA . LEU A 1 76 ? 12.822 -4.337 -10.691 1.00 93.69 76 LEU A CA 1
ATOM 627 C C . LEU A 1 76 ? 13.108 -4.350 -9.182 1.00 93.69 76 LEU A C 1
ATOM 629 O O . LEU A 1 76 ? 12.372 -4.972 -8.407 1.00 93.69 76 LEU A O 1
ATOM 633 N N . ARG A 1 77 ? 14.161 -3.647 -8.747 1.00 95.75 77 ARG A N 1
ATOM 634 C CA . ARG A 1 77 ? 14.529 -3.543 -7.326 1.00 95.75 77 ARG A CA 1
ATOM 635 C C . ARG A 1 77 ? 13.495 -2.764 -6.518 1.00 95.75 77 ARG A C 1
ATOM 637 O O . ARG A 1 77 ? 13.246 -3.126 -5.365 1.00 95.75 77 ARG A O 1
ATOM 644 N N . ASN A 1 78 ? 12.918 -1.706 -7.082 1.00 93.56 78 ASN A N 1
ATOM 645 C CA . ASN A 1 78 ? 11.867 -0.923 -6.430 1.00 93.56 78 ASN A CA 1
ATOM 646 C C . ASN A 1 78 ? 10.597 -1.758 -6.256 1.00 93.56 78 ASN A C 1
ATOM 648 O O . ASN A 1 78 ? 10.133 -1.922 -5.125 1.00 93.56 78 ASN A O 1
ATOM 652 N N . ARG A 1 79 ? 10.147 -2.427 -7.319 1.00 95.62 79 ARG A N 1
ATOM 653 C CA . ARG A 1 79 ? 9.009 -3.351 -7.287 1.00 95.62 79 ARG A CA 1
ATOM 654 C C . ARG A 1 79 ? 9.171 -4.448 -6.230 1.00 95.62 79 ARG A C 1
ATOM 656 O O . ARG A 1 79 ? 8.235 -4.779 -5.503 1.00 95.62 79 ARG A O 1
ATOM 663 N N . ASP A 1 80 ? 10.366 -5.023 -6.094 1.00 96.12 80 ASP A N 1
ATOM 664 C CA . ASP A 1 80 ? 10.628 -6.045 -5.072 1.00 96.12 80 ASP A CA 1
ATOM 665 C C . ASP A 1 80 ? 10.526 -5.495 -3.639 1.00 96.12 80 ASP A C 1
ATOM 667 O O . ASP A 1 80 ? 10.105 -6.211 -2.719 1.00 96.12 80 ASP A O 1
ATOM 671 N N . ARG A 1 81 ? 10.888 -4.225 -3.420 1.00 97.44 81 ARG A N 1
ATOM 672 C CA . ARG A 1 81 ? 10.704 -3.547 -2.126 1.00 97.44 81 ARG A CA 1
ATOM 673 C C . ARG A 1 81 ? 9.227 -3.293 -1.843 1.00 97.44 81 ARG A C 1
ATOM 675 O O . ARG A 1 81 ? 8.792 -3.548 -0.720 1.00 97.44 81 ARG A O 1
ATOM 682 N N . GLU A 1 82 ? 8.462 -2.864 -2.839 1.00 96.62 82 GLU A N 1
ATOM 683 C CA . GLU A 1 82 ? 7.016 -2.635 -2.723 1.00 96.62 82 GLU A CA 1
ATOM 684 C C . GLU A 1 82 ? 6.268 -3.934 -2.419 1.00 96.62 82 GLU A C 1
ATOM 686 O O . GLU A 1 82 ? 5.501 -3.990 -1.460 1.00 96.62 82 GLU A O 1
ATOM 691 N N . ARG A 1 83 ? 6.597 -5.035 -3.107 1.00 97.12 83 ARG A N 1
ATOM 692 C CA . ARG A 1 83 ? 6.059 -6.372 -2.795 1.00 97.12 83 ARG A CA 1
ATOM 693 C C . ARG A 1 83 ? 6.356 -6.804 -1.360 1.00 97.12 83 ARG A C 1
ATOM 695 O O . ARG A 1 83 ? 5.501 -7.381 -0.687 1.00 97.12 83 ARG A O 1
ATOM 702 N N . LYS A 1 84 ? 7.569 -6.541 -0.861 1.00 97.88 84 LYS A N 1
ATOM 703 C CA . LYS A 1 84 ? 7.919 -6.815 0.546 1.00 97.88 84 LYS A CA 1
ATOM 704 C C . LYS A 1 84 ? 7.120 -5.940 1.509 1.00 97.88 84 LYS A C 1
ATOM 706 O O . LYS A 1 84 ? 6.745 -6.417 2.579 1.00 97.88 84 LYS A O 1
ATOM 711 N N . LEU A 1 85 ? 6.868 -4.684 1.153 1.00 97.69 85 LEU A N 1
ATOM 712 C CA . LEU A 1 85 ? 6.066 -3.767 1.954 1.00 97.69 85 LEU A CA 1
ATOM 713 C C . LEU A 1 85 ? 4.594 -4.196 2.001 1.00 97.69 85 LEU A C 1
ATOM 715 O O . LEU A 1 85 ? 4.036 -4.247 3.093 1.00 97.69 85 LEU A O 1
ATOM 719 N N . ILE A 1 86 ? 4.007 -4.610 0.874 1.00 97.56 86 ILE A N 1
ATOM 720 C CA . ILE A 1 86 ? 2.653 -5.186 0.820 1.00 97.56 86 ILE A CA 1
ATOM 721 C C . ILE A 1 86 ? 2.540 -6.381 1.771 1.00 97.56 86 ILE A C 1
ATOM 723 O O . ILE A 1 86 ? 1.654 -6.403 2.622 1.00 97.56 86 ILE A O 1
ATOM 727 N N . LYS A 1 87 ? 3.491 -7.326 1.728 1.00 98.19 87 LYS A N 1
ATOM 728 C CA . LYS A 1 87 ? 3.499 -8.479 2.651 1.00 98.19 87 LYS A CA 1
ATOM 729 C C . LYS A 1 87 ? 3.535 -8.069 4.126 1.00 98.19 87 LYS A C 1
ATOM 731 O O . LYS A 1 87 ? 2.919 -8.731 4.961 1.00 98.19 87 LYS A O 1
ATOM 736 N N . LYS A 1 88 ? 4.256 -6.992 4.463 1.00 98.25 88 LYS A N 1
ATOM 737 C CA . LYS A 1 88 ? 4.274 -6.440 5.827 1.00 98.25 88 LYS A CA 1
ATOM 738 C C . LYS A 1 88 ? 2.927 -5.831 6.200 1.00 98.25 88 LYS A C 1
ATOM 740 O O . LYS A 1 88 ? 2.437 -6.128 7.281 1.00 98.25 88 LYS A O 1
ATOM 745 N N . ILE A 1 89 ? 2.323 -5.048 5.305 1.00 97.69 89 ILE A N 1
ATOM 746 C CA . ILE A 1 89 ? 0.992 -4.458 5.503 1.00 97.69 89 ILE A CA 1
ATOM 747 C C . ILE A 1 89 ? -0.049 -5.556 5.753 1.00 97.69 89 ILE A C 1
ATOM 749 O O . ILE A 1 89 ? -0.807 -5.472 6.714 1.00 97.69 89 ILE A O 1
ATOM 753 N N . GLU A 1 90 ? -0.043 -6.620 4.952 1.00 97.81 90 GLU A N 1
ATOM 754 C CA . GLU A 1 90 ? -0.927 -7.775 5.146 1.00 97.81 90 GLU A CA 1
ATOM 755 C C . GLU A 1 90 ? -0.692 -8.481 6.485 1.00 97.81 90 GLU A C 1
ATOM 757 O O . GLU A 1 90 ? -1.642 -8.934 7.119 1.00 97.81 90 GLU A O 1
ATOM 762 N N . GLY A 1 91 ? 0.563 -8.566 6.936 1.00 98.06 91 GLY A N 1
ATOM 763 C CA . GLY A 1 91 ? 0.901 -9.053 8.274 1.00 98.06 91 GLY A CA 1
ATOM 764 C C . GLY A 1 91 ? 0.308 -8.180 9.375 1.00 98.06 91 GLY A C 1
ATOM 765 O O . GLY A 1 91 ? -0.373 -8.689 10.256 1.00 98.06 91 GLY A O 1
ATOM 766 N N . THR A 1 92 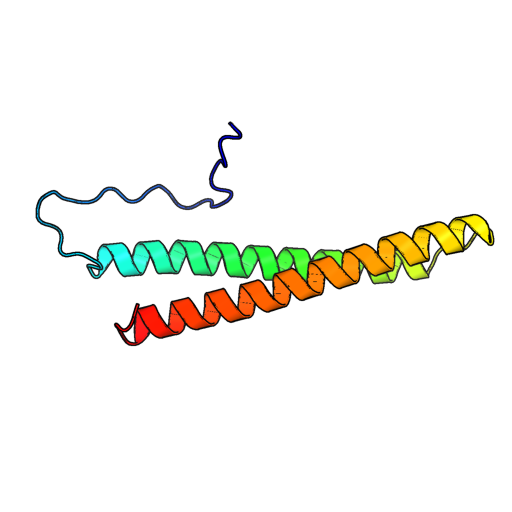? 0.493 -6.864 9.291 1.00 97.25 92 THR A N 1
ATOM 767 C CA . THR A 1 92 ? -0.068 -5.916 10.262 1.00 97.25 92 THR A CA 1
ATOM 768 C C . THR A 1 92 ? -1.596 -5.953 10.282 1.00 97.25 92 THR A C 1
ATOM 770 O O . THR A 1 92 ? -2.185 -5.915 11.357 1.00 97.25 92 THR A O 1
ATOM 773 N N . LEU A 1 93 ? -2.249 -6.084 9.122 1.00 96.88 93 LEU A N 1
ATOM 774 C CA . LEU A 1 93 ? -3.701 -6.263 9.041 1.00 96.88 93 LEU A CA 1
ATOM 775 C C . LEU A 1 93 ? -4.149 -7.523 9.794 1.00 96.88 93 LEU A C 1
ATOM 777 O O . LEU A 1 93 ? -5.068 -7.448 10.602 1.00 96.88 93 LEU A O 1
ATOM 781 N N . ARG A 1 94 ? -3.458 -8.656 9.612 1.00 97.38 94 ARG A N 1
ATOM 782 C CA . ARG A 1 94 ? -3.749 -9.882 10.375 1.00 97.38 94 ARG A CA 1
ATOM 783 C C . ARG A 1 94 ? -3.574 -9.692 11.883 1.00 97.38 94 ARG A C 1
ATOM 785 O O . ARG A 1 94 ? -4.426 -10.149 12.636 1.00 97.38 94 ARG A O 1
ATOM 792 N N . ASN A 1 95 ? -2.528 -8.992 12.322 1.00 96.50 95 ASN A N 1
ATOM 793 C CA . ASN A 1 95 ? -2.316 -8.718 13.746 1.00 96.50 95 ASN A CA 1
ATOM 794 C C . ASN A 1 95 ? -3.435 -7.839 14.328 1.00 96.50 95 ASN A C 1
ATOM 796 O O . ASN A 1 95 ? -3.926 -8.106 15.423 1.00 96.50 95 ASN A O 1
ATOM 800 N N . ILE A 1 96 ? -3.895 -6.827 13.579 1.00 94.75 96 ILE A N 1
ATOM 801 C CA . ILE A 1 96 ? -5.047 -5.999 13.971 1.00 94.75 96 ILE A CA 1
ATOM 802 C C . ILE A 1 96 ? -6.299 -6.863 14.166 1.00 94.75 96 ILE A C 1
ATOM 804 O O . ILE A 1 96 ? -7.041 -6.648 15.126 1.00 94.75 96 ILE A O 1
ATOM 808 N N . ASP A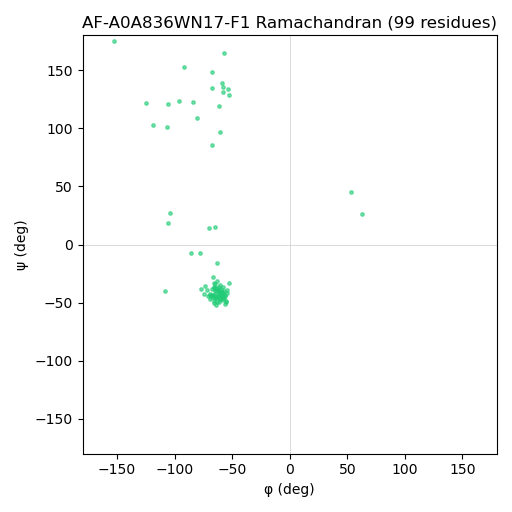 1 97 ? -6.510 -7.845 13.291 1.00 91.44 97 ASP A N 1
ATOM 809 C CA . ASP A 1 97 ? -7.681 -8.727 13.294 1.00 91.44 97 ASP A CA 1
ATOM 810 C C . ASP A 1 97 ? -7.633 -9.761 14.424 1.00 91.44 97 ASP A C 1
ATOM 812 O O . ASP A 1 97 ? -8.663 -10.067 15.025 1.00 91.44 97 ASP A O 1
ATOM 816 N N . ALA A 1 98 ? -6.435 -10.257 14.744 1.00 94.25 98 ALA A N 1
ATOM 817 C CA . ALA A 1 98 ? -6.176 -11.175 15.853 1.00 94.25 98 ALA A CA 1
ATOM 818 C C . ALA A 1 98 ? -6.135 -10.481 17.226 1.00 94.25 98 ALA A C 1
ATOM 820 O O . ALA A 1 98 ? -6.095 -11.141 18.260 1.00 94.25 98 ALA A O 1
ATOM 821 N N . ASN A 1 99 ? -6.185 -9.150 17.251 1.00 90.81 99 ASN A N 1
ATOM 822 C CA . ASN A 1 99 ? -5.946 -8.325 18.432 1.00 90.81 99 ASN A CA 1
ATOM 823 C C . ASN A 1 99 ? -4.522 -8.441 19.016 1.00 90.81 99 ASN A C 1
ATOM 825 O O . ASN A 1 99 ? -4.315 -8.190 20.201 1.00 90.81 99 ASN A O 1
ATOM 829 N N . GLU A 1 100 ? -3.556 -8.789 18.168 1.00 90.25 100 GLU A N 1
ATOM 830 C CA . GLU A 1 100 ? -2.121 -8.953 18.461 1.00 90.25 100 GLU A CA 1
ATOM 831 C C . GLU A 1 100 ? -1.285 -7.785 17.899 1.00 90.25 100 GLU A C 1
ATOM 833 O O . GLU A 1 100 ? -0.089 -7.920 17.639 1.00 90.25 100 GLU A O 1
ATOM 838 N N . TYR A 1 101 ? -1.963 -6.673 17.611 1.00 74.56 101 TYR A N 1
ATOM 839 C CA . TYR A 1 101 ? -1.465 -5.490 16.905 1.00 74.56 101 TYR A CA 1
ATOM 840 C C . TYR A 1 101 ? -0.160 -4.905 17.454 1.00 74.56 101 TYR A C 1
ATOM 842 O O . TYR A 1 101 ? -0.019 -4.759 18.689 1.00 74.56 101 TYR A O 1
#

Foldseek 3Di:
DDDPDPPFPQDDDDDDPPDDPLHPVNLVRLLSRLVRLLVVLVVVLVVLVVVLVVQVVDDDDDVSVVVNVVVNVVSVVVNVVSVVVSVVSVVVNVCSVVVVD